Protein AF-A0AAD4Q9C4-F1 (afdb_monomer)

N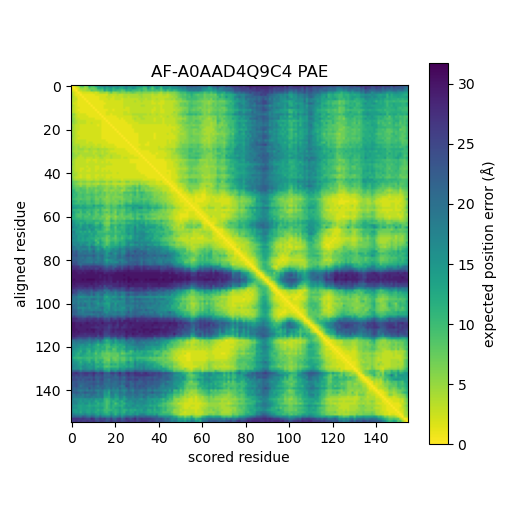earest PDB structures (foldseek):
  4yzm-assembly2_B  TM=3.618E-01  e=5.638E+00  Dictyostelium discoideum
  2nzt-assembly1_B  TM=2.580E-01  e=3.025E+00  Homo sapiens

Sequence (155 aa):
LPPTPKALHALVSKIPAKTLHAYVLAHLPTAPPGTLTALASFFATLRPPALLHCVRFHTDYKEVEIDDRSCRVPHDESSAEVEWVGYSGRNDS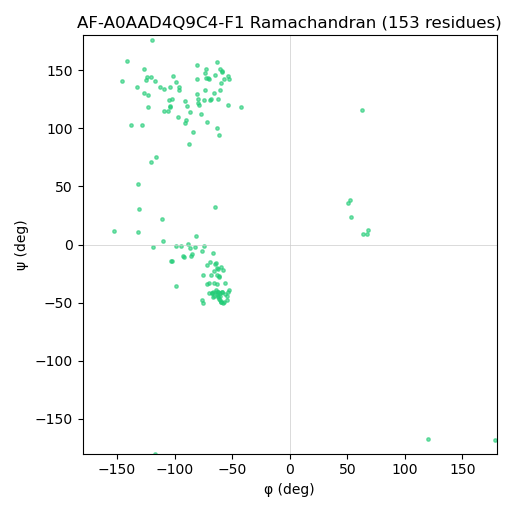EYESLYLCCGKTVDGEFYDTPLAGWCSEGMHTTDVKRACFRDDGTSDDDMLESCVELNCHVI

Radius of gyration: 25.0 Å; Cα contacts (8 Å, |Δi|>4): 189; chains: 1; bounding box: 53×32×79 Å

Mean predicted aligned error: 11.4 Å

Secondary structure (DSSP, 8-state):
-PPPHHHHHHHHTTS-HHHHHHHHHHHGGG--HHHHHHHHHHHTTPPPPPEEE-TTT--EEEGGG--TTSEEEPP-GGGEEEEE---SSSS---EEEEETTTTEEEEE-SSS---SS-SEEE---S-HHHH---TT--SS---PPPTTTTT----

Foldseek 3Di:
DPDDPVNVCVVVVVAPPVRVVVVCVVCQVPDDPVVVVVVCVVCVPDDPADWDAQQQQRDTDGPVPWDFFPDFAAFPPVQWDKAFPDPDPDPFGWIWIQGQQARDIFIDDPDDDDGPGGSDGGTGDPDLVVSQRGPPADPVRSVTDGCVNVVSPPD

Structure (mmCIF, N/CA/C/O backbone):
data_AF-A0AAD4Q9C4-F1
#
_entry.id   AF-A0AAD4Q9C4-F1
#
loop_
_atom_site.group_PDB
_atom_site.id
_atom_site.type_symbol
_atom_site.label_atom_id
_atom_site.label_alt_id
_atom_site.label_comp_id
_atom_site.label_asym_id
_atom_site.label_entity_id
_atom_site.label_seq_id
_atom_site.pdbx_PDB_ins_code
_atom_site.Cartn_x
_atom_site.Cartn_y
_atom_site.Cartn_z
_atom_site.occupancy
_atom_site.B_iso_or_equiv
_atom_site.auth_seq_id
_atom_site.auth_comp_id
_atom_site.auth_asym_id
_atom_site.auth_atom_id
_atom_site.pdbx_PDB_model_num
ATOM 1 N N . LEU A 1 1 ? -27.435 -10.226 27.265 1.00 58.16 1 LEU A N 1
ATOM 2 C CA . LEU A 1 1 ? -26.302 -11.182 27.219 1.00 58.16 1 LEU A CA 1
ATOM 3 C C . LEU A 1 1 ? -25.070 -10.426 26.745 1.00 58.16 1 LEU A C 1
ATOM 5 O O . LEU A 1 1 ? -25.231 -9.612 25.840 1.00 58.16 1 LEU A O 1
ATOM 9 N N . PRO A 1 2 ? -23.891 -10.634 27.352 1.00 75.94 2 PRO A N 1
ATOM 10 C CA . PRO A 1 2 ? -22.656 -10.048 26.841 1.00 75.94 2 PRO A CA 1
ATOM 11 C C . PRO A 1 2 ? -22.408 -10.519 25.396 1.00 75.94 2 PRO A C 1
ATOM 13 O O . PRO A 1 2 ? -22.822 -11.631 25.043 1.00 75.94 2 PRO A O 1
ATOM 16 N N . PRO A 1 3 ? -21.780 -9.693 24.543 1.00 83.12 3 PRO A N 1
ATOM 17 C CA . PRO A 1 3 ? -21.484 -10.081 23.170 1.00 83.12 3 PRO A CA 1
ATOM 18 C C . PRO A 1 3 ? -20.573 -11.314 23.157 1.00 83.12 3 PRO A C 1
ATOM 20 O O . PRO A 1 3 ? -19.578 -11.376 23.877 1.00 83.12 3 PRO A O 1
ATOM 23 N N . THR A 1 4 ? -20.918 -12.312 22.341 1.00 94.81 4 THR A N 1
ATOM 24 C CA . THR A 1 4 ? -20.070 -13.496 22.151 1.00 94.81 4 THR A CA 1
ATOM 25 C C . THR A 1 4 ? -18.937 -13.180 21.167 1.00 94.81 4 THR A C 1
ATOM 27 O O . THR A 1 4 ? -19.128 -12.342 20.279 1.00 94.81 4 THR A O 1
ATOM 30 N N . PRO A 1 5 ? -17.786 -13.880 21.231 1.00 94.56 5 PRO A N 1
ATOM 31 C CA . PRO A 1 5 ? -16.707 -13.706 20.252 1.00 94.56 5 PRO A CA 1
ATOM 32 C C . PRO A 1 5 ? -17.185 -13.851 18.800 1.00 94.56 5 PRO A C 1
ATOM 34 O O . PRO A 1 5 ? -16.810 -13.064 17.935 1.00 94.56 5 PRO A O 1
ATOM 37 N N . LYS A 1 6 ? -18.097 -14.801 18.543 1.00 95.62 6 LYS A N 1
ATOM 38 C CA . LYS A 1 6 ? -18.704 -15.024 17.222 1.00 95.62 6 LYS A CA 1
ATOM 39 C C . LYS A 1 6 ? -19.524 -13.823 16.744 1.00 95.62 6 LYS A C 1
ATOM 41 O O . LYS A 1 6 ? -19.437 -13.455 15.575 1.00 95.62 6 LYS A O 1
ATOM 46 N N . ALA A 1 7 ? -20.317 -13.221 17.630 1.00 95.00 7 ALA A N 1
ATOM 47 C CA . ALA A 1 7 ? -21.125 -12.053 17.291 1.00 95.00 7 ALA A CA 1
ATOM 48 C C . ALA A 1 7 ? -20.249 -10.825 17.003 1.00 95.00 7 ALA A C 1
ATOM 50 O O . ALA A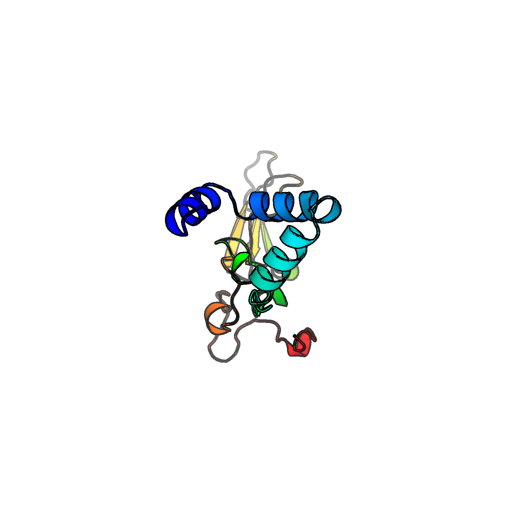 1 7 ? -20.499 -10.116 16.031 1.00 95.00 7 ALA A O 1
ATOM 51 N N . LEU A 1 8 ? -19.196 -10.611 17.801 1.00 92.75 8 LEU A N 1
ATOM 52 C CA . LEU A 1 8 ? -18.263 -9.503 17.599 1.00 92.75 8 LEU A CA 1
ATOM 53 C C . LEU A 1 8 ? -17.460 -9.663 16.300 1.00 92.75 8 LEU A C 1
ATOM 55 O O . LEU A 1 8 ? -17.387 -8.721 15.518 1.00 92.75 8 LEU A O 1
ATOM 59 N N . HIS A 1 9 ? -16.936 -10.861 16.022 1.00 94.88 9 HIS A N 1
ATOM 60 C CA . HIS A 1 9 ? -16.250 -11.152 14.761 1.00 94.88 9 HIS A CA 1
ATOM 61 C C . HIS A 1 9 ? -17.158 -10.877 13.554 1.00 94.88 9 HIS A C 1
ATOM 63 O O . HIS A 1 9 ? -16.776 -10.151 12.645 1.00 94.88 9 HIS A O 1
ATOM 69 N N . ALA A 1 10 ? -18.393 -11.394 13.562 1.00 96.12 10 ALA A N 1
ATOM 70 C CA . ALA A 1 10 ? -19.343 -11.191 12.467 1.00 96.12 10 ALA A CA 1
ATOM 71 C C . ALA A 1 10 ? -19.704 -9.714 12.226 1.00 96.12 10 ALA A C 1
ATOM 73 O O . ALA A 1 10 ? -20.064 -9.353 11.105 1.00 96.12 10 ALA A O 1
ATOM 74 N N . LEU A 1 11 ? -19.636 -8.872 13.260 1.00 94.88 11 LEU A N 1
ATOM 75 C CA . LEU A 1 11 ? -19.822 -7.429 13.133 1.00 94.88 11 LEU A CA 1
ATOM 76 C C . LEU A 1 11 ? -18.589 -6.770 12.503 1.00 94.88 11 LEU A C 1
ATOM 78 O O . LEU A 1 11 ? -18.727 -6.042 11.524 1.00 94.88 11 LEU A O 1
ATOM 82 N N . VAL A 1 12 ? -17.397 -7.057 13.033 1.00 95.50 12 VAL A N 1
ATOM 83 C CA . VAL A 1 12 ? -16.134 -6.452 12.580 1.00 95.50 12 VAL A CA 1
ATOM 84 C C . VAL A 1 12 ? -15.811 -6.837 11.135 1.00 95.50 12 VAL A C 1
ATOM 86 O O . VAL A 1 12 ? -15.443 -5.969 10.352 1.00 95.50 12 VAL A O 1
ATOM 89 N N . SER A 1 13 ? -16.026 -8.095 10.732 1.00 96.00 13 SER A N 1
ATOM 90 C CA . SER A 1 13 ? -15.733 -8.565 9.366 1.00 96.00 13 SER A CA 1
ATOM 91 C C . SER A 1 13 ? -16.568 -7.898 8.268 1.00 96.00 13 SER A C 1
ATOM 93 O O . SER A 1 13 ? -16.223 -8.008 7.097 1.00 96.00 13 SER A O 1
ATOM 95 N N . LYS A 1 14 ? -17.676 -7.228 8.610 1.00 96.75 14 LYS A N 1
ATOM 96 C CA . LYS A 1 14 ? -18.506 -6.489 7.642 1.00 96.75 14 LYS A CA 1
ATOM 97 C C . LYS A 1 14 ? -18.003 -5.069 7.383 1.00 96.75 14 LYS A C 1
ATOM 99 O O . LYS A 1 14 ? -18.548 -4.385 6.522 1.00 96.75 14 LYS A O 1
ATOM 104 N N . ILE A 1 15 ? -17.016 -4.608 8.148 1.00 96.44 15 ILE A N 1
ATOM 105 C CA . ILE A 1 15 ? -16.524 -3.234 8.109 1.00 96.44 15 ILE A CA 1
ATOM 106 C C . ILE A 1 15 ? -15.180 -3.229 7.370 1.00 96.44 15 ILE A C 1
ATOM 108 O O . ILE A 1 15 ? -14.265 -3.941 7.788 1.00 96.44 15 ILE A O 1
ATOM 112 N N . PRO A 1 16 ? -15.012 -2.426 6.304 1.00 95.50 16 PRO A N 1
ATOM 113 C CA . PRO A 1 16 ? -13.715 -2.276 5.652 1.00 95.50 16 PRO A CA 1
ATOM 114 C C . PRO A 1 16 ? -12.643 -1.795 6.637 1.00 95.50 16 PRO A C 1
ATOM 116 O O . PRO A 1 16 ? -12.909 -0.932 7.477 1.00 95.50 16 PRO A O 1
ATOM 119 N N . ALA A 1 17 ? -11.411 -2.295 6.507 1.00 91.06 17 ALA A N 1
ATOM 120 C CA . ALA A 1 17 ? -10.326 -2.004 7.450 1.00 91.06 17 ALA A CA 1
ATOM 121 C C . ALA A 1 17 ? -10.081 -0.493 7.637 1.00 91.06 17 ALA A C 1
ATOM 123 O O . ALA A 1 17 ? -9.990 -0.012 8.767 1.00 91.06 17 ALA A O 1
ATOM 124 N N . LYS A 1 18 ? -10.066 0.275 6.538 1.00 90.31 18 LYS A N 1
ATOM 125 C CA . LYS A 1 18 ? -9.897 1.738 6.565 1.00 90.31 18 LYS A CA 1
ATOM 126 C C . LYS A 1 18 ? -11.033 2.439 7.318 1.00 90.31 18 LYS A C 1
ATOM 128 O O . LYS A 1 18 ? -10.782 3.355 8.097 1.00 90.31 18 LYS A O 1
ATOM 133 N N . THR A 1 19 ? -12.270 1.978 7.127 1.00 96.56 19 THR A N 1
ATOM 134 C CA . THR A 1 19 ? -13.452 2.496 7.830 1.00 96.56 19 THR A CA 1
ATOM 135 C C . THR A 1 19 ? -13.377 2.199 9.323 1.00 96.56 19 THR A C 1
ATOM 137 O O . THR A 1 19 ? -13.622 3.092 10.130 1.00 96.56 19 THR A O 1
ATOM 140 N N . LEU A 1 20 ? -12.993 0.976 9.703 1.00 95.62 20 LEU A N 1
ATOM 141 C CA . LEU A 1 20 ? -12.834 0.593 11.105 1.00 95.62 20 LEU A CA 1
ATOM 142 C C . LEU A 1 20 ? -11.741 1.416 11.794 1.00 95.62 20 LEU A C 1
ATOM 144 O O . LEU A 1 20 ? -11.961 1.925 12.890 1.00 95.62 20 LEU A O 1
ATOM 148 N N . HIS A 1 21 ? -10.586 1.582 11.144 1.00 94.69 21 HIS A N 1
ATOM 149 C CA . HIS A 1 21 ? -9.476 2.366 11.680 1.00 94.69 21 HIS A CA 1
ATOM 150 C C . HIS A 1 21 ? -9.881 3.827 11.924 1.00 94.69 21 HIS A C 1
ATOM 152 O O . HIS A 1 21 ? -9.715 4.337 13.032 1.00 94.69 21 HIS A O 1
ATOM 158 N N . ALA A 1 22 ? -10.498 4.472 10.928 1.00 97.06 22 ALA A N 1
ATOM 159 C CA . ALA A 1 22 ? -10.995 5.841 11.053 1.00 97.06 22 ALA A CA 1
ATOM 160 C C . ALA A 1 22 ? -12.061 5.976 12.154 1.00 97.06 22 ALA A C 1
ATOM 162 O O . ALA A 1 22 ? -12.021 6.921 12.940 1.00 97.06 22 ALA A O 1
ATOM 163 N N . TYR A 1 23 ? -12.982 5.010 12.249 1.00 97.19 23 TYR A N 1
ATOM 164 C CA . TYR A 1 23 ? -13.999 4.983 13.296 1.00 97.19 23 TYR A CA 1
ATOM 165 C C . TYR A 1 23 ? -13.368 4.920 14.690 1.00 97.19 23 TYR A C 1
ATOM 167 O O . TYR A 1 23 ? -13.717 5.728 15.546 1.00 97.19 23 TYR A O 1
ATOM 175 N N . VAL A 1 24 ? -12.424 4.002 14.921 1.00 96.25 24 VAL A N 1
ATOM 176 C CA . VAL A 1 24 ? -11.749 3.869 16.221 1.00 96.25 24 VAL A CA 1
ATOM 177 C C . VAL A 1 24 ? -11.062 5.181 16.599 1.00 96.25 24 VAL A C 1
ATOM 179 O O . VAL A 1 24 ? -11.329 5.704 17.678 1.00 96.25 24 VAL A O 1
ATOM 182 N N . LEU A 1 25 ? -10.258 5.761 15.701 1.00 97.25 25 LEU A N 1
ATOM 183 C CA . LEU A 1 25 ? -9.551 7.020 15.962 1.00 97.25 25 LEU A CA 1
ATOM 184 C C . LEU A 1 25 ? -10.500 8.177 16.304 1.00 97.25 25 LEU A C 1
ATOM 186 O O . LEU A 1 25 ? -10.219 8.940 17.225 1.00 97.25 25 LEU A O 1
ATOM 190 N N . ALA A 1 26 ? -11.638 8.281 15.614 1.00 97.88 26 ALA A N 1
ATOM 191 C CA . ALA A 1 26 ? -12.623 9.332 15.860 1.00 97.88 26 ALA A CA 1
ATOM 192 C C . ALA A 1 26 ? -13.338 9.203 17.220 1.00 97.88 26 ALA A C 1
ATOM 194 O O . ALA A 1 26 ? -13.795 10.207 17.763 1.00 97.88 26 ALA A O 1
ATOM 195 N N . HIS A 1 27 ? -13.437 7.991 17.777 1.00 96.88 27 HIS A N 1
ATOM 196 C CA . HIS A 1 27 ? -14.194 7.725 19.007 1.00 96.88 27 HIS A CA 1
ATOM 197 C C . HIS A 1 27 ? -13.315 7.565 20.256 1.00 96.88 27 HIS A C 1
ATOM 199 O O . HIS A 1 27 ? -13.835 7.636 21.368 1.00 96.88 27 HIS A O 1
ATOM 205 N N . LEU A 1 28 ? -11.995 7.387 20.114 1.00 96.75 28 LEU A N 1
ATOM 206 C CA . LEU A 1 28 ? -11.070 7.337 21.255 1.00 96.75 28 LEU A CA 1
ATOM 207 C C . LEU A 1 28 ? -11.138 8.583 22.164 1.00 96.75 28 LEU A C 1
ATOM 209 O O . LEU A 1 28 ? -11.170 8.395 23.379 1.00 96.75 28 LEU A O 1
ATOM 213 N N . PRO A 1 29 ? -11.212 9.833 21.654 1.00 97.56 29 PRO A N 1
ATOM 214 C CA . PRO A 1 29 ? -11.191 11.021 22.514 1.00 97.56 29 PRO A CA 1
ATOM 215 C C . PRO A 1 29 ? -12.380 11.136 23.478 1.00 97.56 29 PRO A C 1
ATOM 217 O O . PRO A 1 29 ? -12.267 11.782 24.516 1.00 97.56 29 PRO A O 1
ATOM 220 N N . THR A 1 30 ? -13.522 10.535 23.136 1.00 97.38 30 THR A N 1
ATOM 221 C CA . THR A 1 30 ? -14.772 10.615 23.911 1.00 97.38 30 THR A CA 1
ATOM 222 C C . THR A 1 30 ? -15.147 9.292 24.580 1.00 97.38 30 THR A C 1
ATOM 224 O O . THR A 1 30 ? -16.196 9.196 25.222 1.00 97.38 30 THR A O 1
ATOM 227 N N . ALA A 1 31 ? -14.306 8.262 24.453 1.00 96.75 31 ALA A N 1
ATOM 228 C CA . ALA A 1 31 ? -14.573 6.947 25.012 1.00 96.75 31 ALA A CA 1
ATOM 229 C C . ALA A 1 31 ? -14.486 6.948 26.555 1.00 96.75 31 ALA A C 1
ATOM 231 O O . ALA A 1 31 ? -13.594 7.575 27.131 1.00 96.75 31 ALA A O 1
ATOM 232 N N . PRO A 1 32 ? -15.359 6.198 27.255 1.00 97.50 32 PRO A N 1
ATOM 233 C CA . PRO A 1 32 ? -15.260 6.033 28.702 1.00 97.50 32 PRO A CA 1
ATOM 234 C C . PRO A 1 32 ? -13.925 5.388 29.127 1.00 97.50 32 PRO A C 1
ATOM 236 O O . PRO A 1 32 ? -13.415 4.525 28.405 1.00 97.50 32 PRO A O 1
ATOM 239 N N . PRO A 1 33 ? -13.398 5.682 30.334 1.00 96.50 33 PRO A N 1
ATOM 240 C CA . PRO A 1 33 ? -12.120 5.133 30.801 1.00 96.50 33 PRO A CA 1
ATOM 241 C C . PRO A 1 33 ? -12.031 3.602 30.745 1.00 96.50 33 PRO A C 1
ATOM 243 O O . PRO A 1 33 ? -11.026 3.058 30.299 1.00 96.50 33 PRO A O 1
ATOM 246 N N . GLY A 1 34 ? -13.103 2.893 31.120 1.00 96.81 34 GLY A N 1
ATOM 247 C CA . GLY A 1 34 ? -13.137 1.426 31.050 1.00 96.81 34 GLY A CA 1
ATOM 248 C C . GLY A 1 34 ? -13.013 0.882 29.621 1.00 96.81 34 GLY A C 1
ATOM 249 O O . GLY A 1 34 ? -12.373 -0.145 29.401 1.00 96.81 34 GLY A O 1
ATOM 250 N N . THR A 1 35 ? -13.567 1.594 28.636 1.00 95.56 35 THR A N 1
ATOM 251 C CA . THR A 1 35 ? -13.426 1.257 27.214 1.00 95.56 35 THR A CA 1
ATOM 252 C C . THR A 1 35 ? -12.001 1.507 26.733 1.00 95.56 35 THR A C 1
ATOM 254 O O . THR A 1 35 ? -11.451 0.662 26.032 1.00 95.56 35 THR A O 1
ATOM 257 N N . LEU A 1 36 ? -11.378 2.614 27.148 1.00 96.19 36 LEU A N 1
ATOM 258 C CA . LEU A 1 36 ? -9.983 2.917 26.818 1.00 96.19 36 LEU A CA 1
ATOM 259 C C . LEU A 1 36 ? -9.028 1.849 27.356 1.00 96.19 36 LEU A C 1
ATOM 261 O O . LEU A 1 36 ? -8.173 1.381 26.612 1.00 96.19 36 LEU A O 1
ATOM 265 N N . THR A 1 37 ? -9.203 1.407 28.606 1.00 97.19 37 THR A N 1
ATOM 266 C CA . THR A 1 37 ? -8.394 0.320 29.179 1.00 97.19 37 THR A CA 1
ATOM 267 C C . THR A 1 37 ? -8.554 -0.975 28.385 1.00 97.19 37 THR A C 1
ATOM 269 O O . THR A 1 37 ? -7.556 -1.588 28.014 1.00 97.19 37 THR A O 1
ATOM 272 N N . ALA A 1 38 ? -9.791 -1.371 28.071 1.00 94.81 38 ALA A N 1
ATOM 273 C CA . ALA A 1 38 ? -10.046 -2.588 27.305 1.00 94.81 38 ALA A CA 1
ATOM 274 C C . ALA A 1 38 ? -9.441 -2.524 25.892 1.00 94.81 38 ALA A C 1
ATOM 276 O O . ALA A 1 38 ? -8.801 -3.482 25.464 1.00 94.81 38 ALA A O 1
ATOM 277 N N . LEU A 1 39 ? -9.598 -1.398 25.186 1.00 95.06 39 LEU A N 1
ATOM 278 C CA . LEU A 1 39 ? -9.029 -1.202 23.849 1.00 95.06 39 LEU A CA 1
ATOM 279 C C . LEU A 1 39 ? -7.500 -1.145 23.877 1.00 95.06 39 LEU A C 1
ATOM 281 O O . LEU A 1 39 ? -6.866 -1.754 23.022 1.00 95.06 39 LEU A O 1
ATOM 285 N N . ALA A 1 40 ? -6.901 -0.476 24.866 1.00 95.12 40 ALA A N 1
ATOM 286 C CA . ALA A 1 40 ? -5.451 -0.430 25.026 1.00 95.12 40 ALA A CA 1
ATOM 287 C C . ALA A 1 40 ? -4.875 -1.835 25.247 1.00 95.12 40 ALA A C 1
ATOM 289 O O . ALA A 1 40 ? -3.935 -2.223 24.560 1.00 95.12 40 ALA A O 1
ATOM 290 N N . SER A 1 41 ? -5.472 -2.632 26.139 1.00 96.06 41 SER A N 1
ATOM 291 C CA . SER A 1 41 ? -5.061 -4.026 26.345 1.00 96.06 41 SER A CA 1
ATOM 292 C C . SER A 1 41 ? -5.296 -4.896 25.110 1.00 96.06 41 SER A C 1
ATOM 294 O O . SER A 1 41 ? -4.460 -5.738 24.796 1.00 96.06 41 SER A O 1
ATOM 296 N N . PHE A 1 42 ? -6.407 -4.694 24.397 1.00 94.19 42 PHE A N 1
ATOM 297 C CA . PHE A 1 42 ? -6.735 -5.457 23.192 1.00 94.19 42 PHE A CA 1
ATOM 298 C C . PHE A 1 42 ? -5.772 -5.161 22.034 1.00 94.19 42 PHE A C 1
ATOM 300 O O . PHE A 1 42 ? -5.331 -6.084 21.355 1.00 94.19 42 PHE A O 1
ATOM 307 N N . PHE A 1 43 ? -5.408 -3.894 21.826 1.00 94.62 43 PHE A N 1
ATOM 308 C CA . PHE A 1 43 ? -4.504 -3.478 20.753 1.00 94.62 43 PHE A CA 1
ATOM 309 C C . PHE A 1 43 ? -3.017 -3.565 21.117 1.00 94.62 43 PHE A C 1
ATOM 311 O O . PHE A 1 43 ? -2.186 -3.476 20.221 1.00 94.62 43 PHE A O 1
ATOM 318 N N . ALA A 1 44 ? -2.653 -3.794 22.383 1.00 94.12 44 ALA A N 1
ATOM 319 C CA . ALA A 1 44 ? -1.253 -3.884 22.818 1.00 94.12 44 ALA A CA 1
ATOM 320 C C . ALA A 1 44 ? -0.440 -4.981 22.102 1.00 94.12 44 ALA A C 1
ATOM 322 O O . ALA A 1 44 ? 0.787 -4.923 22.077 1.00 94.12 44 ALA A O 1
ATOM 323 N N . THR A 1 45 ? -1.107 -5.990 21.537 1.00 90.75 45 THR A N 1
ATOM 324 C CA . THR A 1 45 ? -0.461 -7.086 20.803 1.00 90.75 45 THR A CA 1
ATOM 325 C C . THR A 1 45 ? -0.356 -6.833 19.297 1.00 90.75 45 THR A C 1
ATOM 327 O O . THR A 1 45 ? 0.353 -7.579 18.618 1.00 90.75 45 THR A O 1
ATOM 330 N N . LEU A 1 46 ? -1.012 -5.792 18.762 1.00 91.00 46 LEU A N 1
ATOM 331 C CA . LEU A 1 46 ? -0.858 -5.390 17.364 1.00 91.00 46 LEU A CA 1
ATOM 332 C C . LEU A 1 46 ? 0.543 -4.822 17.152 1.00 91.00 46 LEU A C 1
ATOM 334 O O . LEU A 1 46 ? 0.948 -3.859 17.801 1.00 91.00 46 LEU A O 1
ATOM 338 N N . ARG A 1 47 ? 1.268 -5.400 16.198 1.00 87.19 47 ARG A N 1
ATOM 339 C CA . ARG A 1 47 ? 2.533 -4.856 15.711 1.00 87.19 47 ARG A CA 1
ATOM 340 C C . ARG A 1 47 ? 2.290 -4.198 14.355 1.00 87.19 47 ARG A C 1
ATOM 342 O O . ARG A 1 47 ? 1.581 -4.795 13.541 1.00 87.19 47 ARG A O 1
ATOM 349 N N . PRO A 1 48 ? 2.839 -2.997 14.097 1.00 85.62 48 PRO A N 1
ATOM 350 C CA . PRO A 1 48 ? 2.863 -2.450 12.748 1.00 85.62 48 PRO A CA 1
ATOM 351 C C . PRO A 1 48 ? 3.472 -3.478 11.783 1.00 85.62 48 PRO A C 1
ATOM 353 O O . PRO A 1 48 ? 4.411 -4.177 12.180 1.00 85.62 48 PRO A O 1
ATOM 356 N N . PRO A 1 49 ? 2.962 -3.591 10.544 1.00 86.62 49 PRO A N 1
ATOM 357 C CA . PRO A 1 49 ? 3.631 -4.375 9.515 1.00 86.62 49 PRO A CA 1
ATOM 358 C C . PRO A 1 49 ? 5.085 -3.923 9.372 1.00 86.62 49 PRO A C 1
ATOM 360 O O . PRO A 1 49 ? 5.373 -2.731 9.514 1.00 86.62 49 PRO A O 1
ATOM 363 N N . ALA A 1 50 ? 5.984 -4.867 9.095 1.00 87.56 50 ALA A N 1
ATOM 364 C CA . ALA A 1 50 ? 7.364 -4.529 8.778 1.00 87.56 50 ALA A CA 1
ATOM 365 C C . ALA A 1 50 ? 7.400 -3.635 7.530 1.00 87.56 50 ALA A C 1
ATOM 367 O O . ALA A 1 50 ? 6.643 -3.861 6.581 1.00 87.56 50 ALA A O 1
ATOM 368 N N . LEU A 1 51 ? 8.265 -2.623 7.559 1.00 89.50 51 LEU A N 1
ATOM 369 C CA . LEU A 1 51 ? 8.660 -1.918 6.349 1.00 89.50 51 LEU A CA 1
ATOM 370 C C . LEU A 1 51 ? 9.602 -2.834 5.570 1.00 89.50 51 LEU A C 1
ATOM 372 O O . LEU A 1 51 ? 10.489 -3.457 6.152 1.00 89.50 51 LEU A O 1
ATOM 376 N N . LEU A 1 52 ? 9.347 -2.959 4.276 1.00 91.19 52 LEU A N 1
ATOM 377 C CA . LEU A 1 52 ? 10.140 -3.734 3.338 1.00 91.19 52 LEU A CA 1
ATOM 378 C C . LEU A 1 52 ? 10.719 -2.780 2.298 1.00 91.19 52 LEU A C 1
ATOM 380 O O . LEU A 1 52 ? 10.013 -1.893 1.828 1.00 91.19 52 LEU A O 1
ATOM 384 N N . HIS A 1 53 ? 11.970 -3.000 1.904 1.00 90.94 53 HIS A N 1
ATOM 385 C CA . HIS A 1 53 ? 12.637 -2.208 0.873 1.00 90.94 53 HIS A CA 1
ATOM 386 C C . HIS A 1 53 ? 12.435 -2.831 -0.510 1.00 90.94 53 HIS A C 1
ATOM 388 O O . HIS A 1 53 ? 12.783 -3.994 -0.731 1.00 90.94 53 HIS A O 1
ATOM 394 N N . CYS A 1 54 ? 11.882 -2.081 -1.465 1.00 89.88 54 CYS A N 1
ATOM 395 C CA . CYS A 1 54 ? 11.751 -2.566 -2.837 1.00 89.88 54 CYS A CA 1
ATOM 396 C C . CYS A 1 54 ? 13.102 -2.479 -3.555 1.00 89.88 54 CYS A C 1
ATOM 398 O O . CYS A 1 54 ? 13.539 -1.385 -3.890 1.00 89.88 54 CYS A O 1
ATOM 400 N N . VAL A 1 55 ? 13.721 -3.610 -3.896 1.00 89.06 55 VAL A N 1
ATOM 401 C CA . VAL A 1 55 ? 15.025 -3.629 -4.596 1.00 89.06 55 VAL A CA 1
ATOM 402 C C . VAL A 1 55 ? 14.935 -3.254 -6.082 1.00 89.06 55 VAL A C 1
ATOM 404 O O . VAL A 1 55 ? 15.947 -3.229 -6.762 1.00 89.06 55 VAL A O 1
ATOM 407 N N . ARG A 1 56 ? 13.727 -2.981 -6.598 1.00 85.75 56 ARG A N 1
ATOM 408 C CA . ARG A 1 56 ? 13.517 -2.476 -7.967 1.00 85.75 56 ARG A CA 1
ATOM 409 C C . ARG A 1 56 ? 13.314 -0.958 -8.027 1.00 85.75 56 ARG A C 1
ATOM 411 O O . ARG A 1 56 ? 13.689 -0.326 -9.000 1.00 85.75 56 ARG A O 1
ATOM 418 N N . PHE A 1 57 ? 12.639 -0.390 -7.027 1.00 85.12 57 PHE A N 1
ATOM 419 C CA . PHE A 1 57 ? 12.216 1.022 -7.018 1.00 85.12 57 PHE A CA 1
ATOM 420 C C . PHE A 1 57 ? 12.830 1.821 -5.859 1.00 85.12 57 PHE A C 1
ATOM 422 O O . PHE A 1 57 ? 12.568 3.007 -5.701 1.00 85.12 57 PHE A O 1
ATOM 429 N N . HIS A 1 58 ? 13.607 1.151 -5.009 1.00 87.94 58 HIS A N 1
ATOM 430 C CA . HIS A 1 58 ? 14.310 1.714 -3.860 1.00 87.94 58 HIS A CA 1
ATOM 431 C C . HIS A 1 58 ? 13.431 2.552 -2.926 1.00 87.94 58 HIS A C 1
ATOM 433 O O . HIS A 1 58 ? 13.866 3.548 -2.358 1.00 87.94 58 HIS A O 1
ATOM 439 N N . THR A 1 59 ? 12.179 2.124 -2.771 1.00 87.56 59 THR A N 1
ATOM 440 C CA . THR A 1 59 ? 11.181 2.753 -1.904 1.00 87.56 59 THR A CA 1
ATOM 441 C C . THR A 1 59 ? 10.653 1.727 -0.914 1.00 87.56 59 THR A C 1
ATOM 443 O O . THR A 1 59 ? 10.465 0.555 -1.270 1.00 87.56 59 THR A O 1
ATOM 446 N N . ASP A 1 60 ? 10.374 2.176 0.306 1.00 89.88 60 ASP A N 1
ATOM 447 C CA . ASP A 1 60 ? 9.742 1.340 1.316 1.00 89.88 60 ASP A CA 1
ATOM 448 C C . ASP A 1 60 ? 8.278 1.095 1.027 1.00 89.88 60 ASP A C 1
ATOM 450 O O . ASP A 1 60 ? 7.529 1.986 0.624 1.00 89.88 60 ASP A O 1
ATOM 454 N N . TYR A 1 61 ? 7.845 -0.112 1.346 1.00 88.69 61 TYR A N 1
ATOM 455 C CA . TYR A 1 61 ? 6.455 -0.499 1.273 1.00 88.69 61 TYR A CA 1
ATOM 456 C C . TYR A 1 61 ? 6.095 -1.399 2.448 1.00 88.69 61 TYR A C 1
ATOM 458 O O . TYR A 1 61 ? 6.940 -2.051 3.065 1.00 88.69 61 TYR A O 1
ATOM 466 N N . LYS A 1 62 ? 4.803 -1.460 2.762 1.00 89.19 62 LYS A N 1
ATOM 467 C CA . LYS A 1 62 ? 4.260 -2.501 3.636 1.00 89.19 62 LYS A CA 1
ATOM 468 C C . LYS A 1 62 ? 3.592 -3.552 2.778 1.00 89.19 62 LYS A C 1
ATOM 470 O O . LYS A 1 62 ? 2.926 -3.229 1.803 1.00 89.19 62 LYS A O 1
ATOM 475 N N . GLU 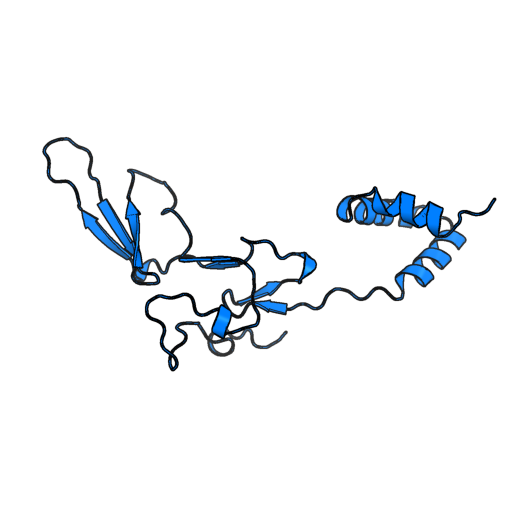A 1 63 ? 3.676 -4.809 3.193 1.00 84.06 63 GLU A N 1
ATOM 476 C CA . GLU A 1 63 ? 3.054 -5.914 2.453 1.00 84.06 63 GLU A CA 1
ATOM 477 C C . GLU A 1 63 ? 1.541 -5.722 2.238 1.00 84.06 63 GLU A C 1
ATOM 479 O O . GLU A 1 63 ? 1.001 -6.064 1.192 1.00 84.06 63 GLU A O 1
ATOM 484 N N . VAL A 1 64 ? 0.865 -5.087 3.200 1.00 81.25 64 VAL A N 1
ATOM 485 C CA . VAL A 1 64 ? -0.574 -4.778 3.135 1.00 81.25 64 VAL A CA 1
ATOM 486 C C . VAL A 1 64 ? -0.937 -3.714 2.088 1.00 81.25 64 VAL A C 1
ATOM 488 O O . VAL A 1 64 ? -2.110 -3.553 1.766 1.00 81.25 64 VAL A O 1
ATOM 491 N N . GLU A 1 65 ? 0.047 -2.972 1.582 1.00 77.31 65 GLU A N 1
ATOM 492 C CA . GLU A 1 65 ? -0.129 -1.893 0.606 1.00 77.31 65 GLU A CA 1
ATOM 493 C C . GLU A 1 65 ? 0.177 -2.362 -0.831 1.00 77.31 65 GLU A C 1
ATOM 495 O O . GLU A 1 65 ? 0.019 -1.572 -1.754 1.00 77.31 65 GLU A O 1
ATOM 500 N N . ILE A 1 66 ? 0.579 -3.628 -1.040 1.00 83.25 66 ILE A N 1
ATOM 501 C CA . ILE A 1 66 ? 0.935 -4.144 -2.369 1.00 83.25 66 ILE A CA 1
ATOM 502 C C . ILE A 1 66 ? -0.313 -4.505 -3.184 1.00 83.25 66 ILE A C 1
ATOM 504 O O . ILE A 1 66 ? -1.107 -5.365 -2.799 1.00 83.25 66 ILE A O 1
ATOM 508 N N . ASP A 1 67 ? -0.400 -3.931 -4.375 1.00 84.12 67 ASP A N 1
ATOM 509 C CA . ASP A 1 67 ? -1.221 -4.384 -5.494 1.00 84.12 67 ASP A CA 1
ATOM 510 C C . ASP A 1 67 ? -0.349 -4.775 -6.707 1.00 84.12 67 ASP A C 1
ATOM 512 O O . ASP A 1 67 ? 0.885 -4.725 -6.670 1.00 84.12 67 ASP A O 1
ATOM 516 N N . ASP A 1 68 ? -0.992 -5.205 -7.794 1.00 83.38 68 ASP A N 1
ATOM 517 C CA . ASP A 1 68 ? -0.342 -5.632 -9.036 1.00 83.38 68 ASP A CA 1
ATOM 518 C C . ASP A 1 68 ? 0.382 -4.498 -9.783 1.00 83.38 68 ASP A C 1
ATOM 520 O O . ASP A 1 68 ? 1.089 -4.775 -10.748 1.00 83.38 68 ASP A O 1
ATOM 524 N N . ARG A 1 69 ? 0.246 -3.240 -9.342 1.00 81.81 69 ARG A N 1
ATOM 525 C CA . ARG A 1 69 ? 0.747 -2.037 -10.027 1.00 81.81 69 ARG A CA 1
ATOM 526 C C . ARG A 1 69 ? 1.515 -1.076 -9.118 1.00 81.81 69 ARG A C 1
ATOM 528 O O . ARG A 1 69 ? 1.807 0.046 -9.535 1.00 81.81 69 ARG A O 1
ATOM 535 N N . SER A 1 70 ? 1.847 -1.494 -7.900 1.00 87.06 70 SER A N 1
ATOM 536 C CA . SER A 1 70 ? 2.440 -0.625 -6.876 1.00 87.06 70 SER A CA 1
ATOM 537 C C . SER A 1 70 ? 3.878 -0.221 -7.202 1.00 87.06 70 SER A C 1
ATOM 539 O O . SER A 1 70 ? 4.306 0.889 -6.903 1.00 87.06 70 SER A O 1
ATOM 541 N N . CYS A 1 71 ? 4.631 -1.105 -7.857 1.00 86.75 71 CYS A N 1
ATOM 542 C CA . CYS A 1 71 ? 5.998 -0.860 -8.290 1.00 86.75 71 CYS A CA 1
ATOM 543 C C . CYS A 1 71 ? 6.008 -0.434 -9.759 1.00 86.75 71 CYS A C 1
ATOM 545 O O . CYS A 1 71 ? 5.779 -1.257 -10.648 1.00 86.75 71 CYS A O 1
ATOM 547 N N . ARG A 1 72 ? 6.323 0.839 -10.009 1.00 84.94 72 ARG A N 1
ATOM 548 C CA . ARG A 1 72 ? 6.389 1.435 -11.347 1.00 84.94 72 ARG A CA 1
ATOM 549 C C . ARG A 1 72 ? 7.763 2.030 -11.584 1.00 84.94 72 ARG A C 1
ATOM 551 O O . ARG A 1 72 ? 8.164 2.938 -10.866 1.00 84.94 72 ARG A O 1
ATOM 558 N N . VAL A 1 73 ? 8.472 1.510 -12.577 1.00 79.81 73 VAL A N 1
ATOM 559 C CA . VAL A 1 73 ? 9.788 2.018 -12.976 1.00 79.81 73 VAL A CA 1
ATOM 560 C C . VAL A 1 73 ? 9.604 2.830 -14.255 1.00 79.81 73 VAL A C 1
ATOM 562 O O . VAL A 1 73 ? 9.122 2.262 -15.244 1.00 79.81 73 VAL A O 1
ATOM 565 N N . PRO A 1 74 ? 9.916 4.139 -14.253 1.00 79.19 74 PRO A N 1
ATOM 566 C CA . PRO A 1 74 ? 9.869 4.935 -15.472 1.00 79.19 74 PRO A CA 1
ATOM 567 C C . PRO A 1 74 ? 10.889 4.413 -16.484 1.00 79.19 74 PRO A C 1
ATOM 569 O O . PRO A 1 74 ? 11.859 3.742 -16.130 1.00 79.19 74 PRO A O 1
ATOM 572 N N . HIS A 1 75 ? 10.652 4.697 -17.759 1.00 77.38 75 HIS A N 1
ATOM 573 C CA . HIS A 1 75 ? 11.678 4.475 -18.765 1.00 77.38 75 HIS A CA 1
ATOM 574 C C . HIS A 1 75 ? 12.874 5.395 -18.518 1.00 77.38 75 HIS A C 1
ATOM 576 O O . HIS A 1 75 ? 12.708 6.534 -18.083 1.00 77.38 75 HIS A O 1
ATOM 582 N N . ASP A 1 76 ? 14.070 4.904 -18.828 1.00 74.31 76 ASP A N 1
ATOM 583 C CA . ASP A 1 76 ? 15.237 5.766 -18.964 1.00 74.31 76 ASP A CA 1
ATOM 584 C C . ASP A 1 76 ? 15.087 6.571 -20.259 1.00 74.31 76 ASP A C 1
ATOM 586 O O . ASP A 1 76 ? 15.237 6.037 -21.359 1.00 74.31 76 ASP A O 1
ATOM 590 N N . GLU A 1 77 ? 14.755 7.853 -20.131 1.00 69.38 77 GLU A N 1
ATOM 591 C CA . GLU A 1 77 ? 14.561 8.759 -21.267 1.00 69.38 77 GLU A CA 1
ATOM 592 C C . GLU A 1 77 ? 15.833 8.915 -22.109 1.00 69.38 77 GLU A C 1
ATOM 594 O O . GLU A 1 77 ? 15.742 9.139 -23.314 1.00 69.38 77 GLU A O 1
ATOM 599 N N . SER A 1 78 ? 17.019 8.741 -21.513 1.00 71.38 78 SER A N 1
ATOM 600 C CA . SER A 1 78 ? 18.286 8.808 -22.249 1.00 71.38 78 SER A CA 1
ATOM 601 C C . SER A 1 78 ? 18.520 7.595 -23.156 1.00 71.38 78 SER A C 1
ATOM 603 O O . SER A 1 78 ? 19.317 7.669 -24.089 1.00 71.38 78 SER A O 1
ATOM 605 N N . SER A 1 79 ? 17.784 6.506 -22.915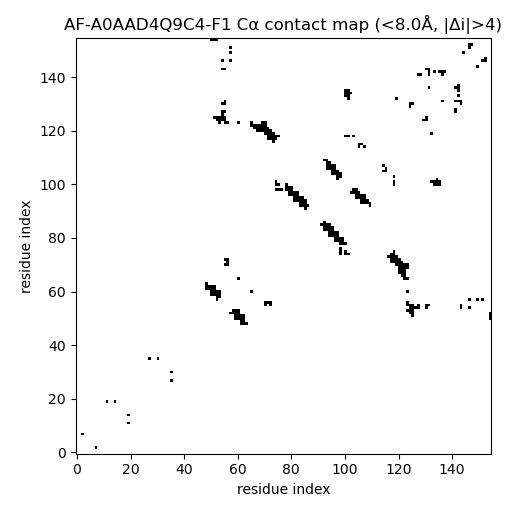 1.00 69.94 79 SER A N 1
ATOM 606 C CA . SER A 1 79 ? 17.800 5.278 -23.715 1.00 69.94 79 SER A CA 1
ATOM 607 C C . SER A 1 79 ? 16.812 5.299 -24.889 1.00 69.94 79 SER A C 1
ATOM 609 O O . SER A 1 79 ? 16.685 4.295 -25.589 1.00 69.94 79 SER A O 1
ATOM 611 N N . ALA A 1 80 ? 16.065 6.392 -25.074 1.00 77.25 80 ALA A N 1
ATOM 612 C CA . ALA A 1 80 ? 15.052 6.490 -26.115 1.00 77.25 80 ALA A CA 1
ATOM 613 C C . ALA A 1 80 ? 15.681 6.799 -27.482 1.00 77.25 80 ALA A C 1
ATOM 615 O O . ALA A 1 80 ? 16.314 7.839 -27.673 1.00 77.25 80 ALA A O 1
ATOM 616 N N . GLU A 1 81 ? 15.445 5.923 -28.453 1.00 79.44 81 GLU A N 1
ATOM 617 C CA . GLU A 1 81 ? 15.730 6.169 -29.864 1.00 79.44 81 GLU A CA 1
ATOM 618 C C . GLU A 1 81 ? 14.426 6.510 -30.586 1.00 79.44 81 GLU A C 1
ATOM 620 O O . GLU A 1 81 ? 13.452 5.766 -30.505 1.00 79.44 81 GLU A O 1
ATOM 625 N N . VAL A 1 82 ? 14.390 7.653 -31.275 1.00 79.25 82 VAL A N 1
ATOM 626 C CA . VAL A 1 82 ? 13.196 8.126 -31.990 1.00 79.25 82 VAL A CA 1
ATOM 627 C C . VAL A 1 82 ? 13.368 7.902 -33.488 1.00 79.25 82 VAL A C 1
ATOM 629 O O . VAL A 1 82 ? 14.261 8.488 -34.106 1.00 79.25 82 VAL A O 1
ATOM 632 N N . GLU A 1 83 ? 12.483 7.105 -34.080 1.00 75.88 83 GLU A N 1
ATOM 633 C CA . GLU A 1 83 ? 12.401 6.877 -35.521 1.00 75.88 83 GLU A CA 1
ATOM 634 C C . GLU A 1 83 ? 11.147 7.546 -36.102 1.00 75.88 83 GLU A C 1
ATOM 636 O O . GLU A 1 83 ? 10.051 7.430 -35.567 1.00 75.88 83 GLU A O 1
ATOM 641 N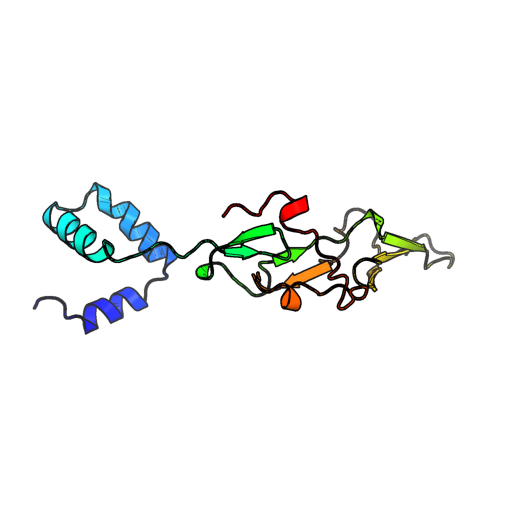 N . TRP A 1 84 ? 11.291 8.266 -37.215 1.00 71.06 84 TRP A N 1
ATOM 642 C CA . TRP A 1 84 ? 10.163 8.900 -37.904 1.00 71.06 84 TRP A CA 1
ATOM 643 C C . TRP A 1 84 ? 9.587 7.937 -38.944 1.00 71.06 84 TRP A C 1
ATOM 645 O O . TRP A 1 84 ? 10.192 7.733 -39.998 1.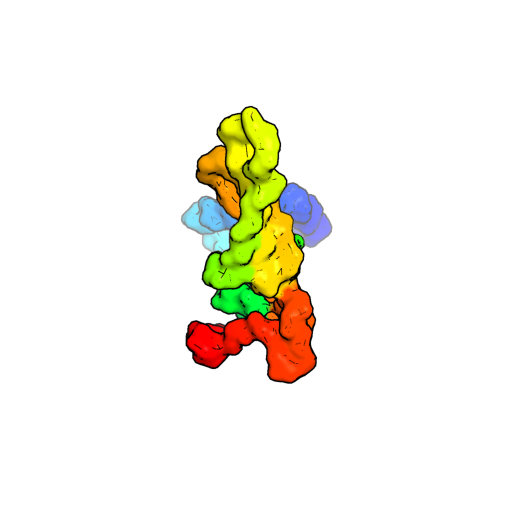00 71.06 84 TRP A O 1
ATOM 655 N N . VAL A 1 85 ? 8.409 7.374 -38.670 1.00 68.12 85 VAL A N 1
ATOM 656 C CA . VAL A 1 85 ? 7.788 6.310 -39.482 1.00 68.12 85 VAL A CA 1
ATOM 657 C C . VAL A 1 85 ? 6.935 6.824 -40.654 1.00 68.12 85 VAL A C 1
ATOM 659 O O . VAL A 1 85 ? 6.497 6.036 -41.493 1.00 68.12 85 VAL A O 1
ATOM 662 N N . GLY A 1 86 ? 6.767 8.144 -40.816 1.00 57.38 86 GLY A N 1
ATOM 663 C CA . GLY A 1 86 ? 5.927 8.725 -41.873 1.00 57.38 86 GLY A CA 1
ATOM 664 C C . GLY A 1 86 ? 6.587 9.801 -42.745 1.00 57.38 86 GLY A C 1
ATOM 665 O O . GLY A 1 86 ? 6.604 10.974 -42.387 1.00 57.38 86 GLY A O 1
ATOM 666 N N . TYR A 1 87 ? 7.000 9.449 -43.971 1.00 53.09 87 TYR A N 1
ATOM 667 C CA . TYR A 1 87 ? 7.086 10.397 -45.100 1.00 53.09 87 TYR A CA 1
ATOM 668 C C . TYR A 1 87 ? 6.098 9.965 -46.191 1.00 53.09 87 TYR A C 1
ATOM 670 O O . TYR A 1 87 ? 6.473 9.391 -47.212 1.00 53.09 87 TYR A O 1
ATOM 678 N N . SER A 1 88 ? 4.802 10.206 -45.971 1.00 52.69 88 SER A N 1
ATOM 679 C CA . SER A 1 88 ? 3.761 9.953 -46.979 1.00 52.69 88 SER A CA 1
ATOM 680 C C . SER A 1 88 ? 2.805 11.140 -47.164 1.00 52.69 88 SER A C 1
ATOM 682 O O . SER A 1 88 ? 1.589 11.014 -47.149 1.00 52.69 88 SER A O 1
ATOM 684 N N . GLY A 1 89 ? 3.357 12.334 -47.404 1.00 52.62 89 GLY A N 1
ATOM 685 C CA . GLY A 1 89 ? 2.660 13.409 -48.134 1.00 52.62 89 GLY A CA 1
ATOM 686 C C . GLY A 1 89 ? 1.376 14.000 -47.519 1.00 52.62 89 GLY A C 1
ATOM 687 O O . GLY A 1 89 ? 0.712 14.797 -48.183 1.00 52.62 89 GLY A O 1
ATOM 688 N N . ARG A 1 90 ? 1.023 13.667 -46.276 1.00 51.19 90 ARG A N 1
ATOM 689 C CA . ARG A 1 90 ? 0.024 14.366 -45.454 1.00 51.19 90 ARG A CA 1
ATOM 690 C C . ARG A 1 90 ? 0.685 14.773 -44.138 1.00 51.19 90 ARG A C 1
ATOM 692 O O . ARG A 1 90 ? 1.515 14.041 -43.628 1.00 51.19 90 ARG A O 1
ATOM 699 N N . ASN A 1 91 ? 0.340 15.961 -43.653 1.00 53.06 91 ASN A N 1
ATOM 700 C CA . ASN A 1 91 ? 0.973 16.702 -42.552 1.00 53.06 91 ASN A CA 1
ATOM 701 C C . ASN A 1 91 ? 0.882 16.063 -41.139 1.00 53.06 91 ASN A C 1
ATOM 703 O O . ASN A 1 91 ? 0.831 16.817 -40.174 1.00 53.06 91 ASN A O 1
ATOM 707 N N . ASP A 1 92 ? 0.878 14.737 -40.996 1.00 53.94 92 ASP A N 1
ATOM 708 C CA . ASP A 1 92 ? 0.976 14.073 -39.689 1.00 53.94 92 ASP A CA 1
ATOM 709 C C . ASP A 1 92 ? 2.343 13.397 -39.564 1.00 53.94 92 ASP A C 1
ATOM 711 O O . ASP A 1 92 ? 2.695 12.501 -40.332 1.00 53.94 92 ASP A O 1
ATOM 715 N N . SER A 1 93 ? 3.149 13.892 -38.627 1.00 54.44 93 SER A N 1
ATOM 716 C CA . SER A 1 93 ? 4.473 13.354 -38.327 1.00 54.44 93 SER A CA 1
ATOM 717 C C . SER A 1 93 ? 4.331 12.235 -37.294 1.00 54.44 93 SER A C 1
ATOM 719 O O . SER A 1 93 ? 4.420 12.489 -36.095 1.00 54.44 93 SER A O 1
ATOM 721 N N . GLU A 1 94 ? 4.085 11.012 -37.753 1.00 68.31 94 GLU A N 1
ATOM 722 C CA . GLU A 1 94 ? 4.128 9.818 -36.902 1.00 68.31 94 GLU A CA 1
ATOM 723 C C . GLU A 1 94 ? 5.599 9.472 -36.610 1.00 68.31 94 GLU A C 1
ATOM 725 O O . GLU A 1 94 ? 6.416 9.337 -37.533 1.00 68.31 94 GLU A O 1
ATOM 730 N N . TYR A 1 95 ? 5.957 9.378 -35.329 1.00 72.31 95 TYR A N 1
ATOM 731 C CA . TYR A 1 95 ? 7.253 8.873 -34.874 1.00 72.31 95 TYR A CA 1
ATOM 732 C C . TYR A 1 95 ? 7.045 7.749 -33.867 1.00 72.31 95 TYR A C 1
ATOM 734 O O . TYR A 1 95 ? 6.060 7.739 -33.142 1.00 72.31 95 TYR A O 1
ATOM 742 N N . GLU A 1 96 ? 7.983 6.821 -33.807 1.00 76.38 96 GLU A N 1
ATOM 743 C CA . GLU A 1 96 ? 8.037 5.737 -32.837 1.00 76.38 96 GLU A CA 1
ATOM 744 C C . GLU A 1 96 ? 9.243 5.970 -31.924 1.00 76.38 96 GLU A C 1
ATOM 746 O O . GLU A 1 96 ? 10.323 6.340 -32.383 1.00 76.38 96 GLU A O 1
ATOM 751 N N . SER A 1 97 ? 9.058 5.790 -30.617 1.00 77.75 97 SER A N 1
ATOM 752 C CA . SER A 1 97 ? 10.144 5.819 -29.633 1.00 77.75 97 SER A CA 1
ATOM 753 C C . SER A 1 97 ? 10.447 4.399 -29.172 1.00 77.75 97 SER A C 1
ATOM 755 O O . SER A 1 97 ? 9.606 3.773 -28.528 1.00 77.75 97 SER A O 1
ATOM 757 N N . LEU A 1 98 ? 11.641 3.895 -29.470 1.00 79.25 98 LEU A N 1
ATOM 758 C CA . LEU A 1 98 ? 12.168 2.649 -28.926 1.00 79.25 98 LEU A CA 1
ATOM 759 C C . LEU A 1 98 ? 12.921 2.943 -27.628 1.00 79.25 98 LEU A C 1
ATOM 761 O O . LEU A 1 98 ? 13.931 3.642 -27.627 1.00 79.25 98 LEU A O 1
ATOM 765 N N . TYR A 1 99 ? 12.466 2.371 -26.519 1.00 76.31 99 TYR A N 1
ATOM 766 C CA . TYR A 1 99 ? 13.170 2.453 -25.244 1.00 76.31 99 TYR A CA 1
ATOM 767 C C . TYR A 1 99 ? 14.133 1.287 -25.076 1.00 76.31 99 TYR A C 1
ATOM 769 O O . TYR A 1 99 ? 13.719 0.178 -24.724 1.00 76.31 99 TYR A O 1
ATOM 777 N N . LEU A 1 100 ? 15.431 1.547 -25.238 1.00 73.88 100 LEU A N 1
ATOM 778 C CA . LEU A 1 100 ? 16.457 0.509 -25.116 1.00 73.88 100 LEU A CA 1
ATOM 779 C C . LEU A 1 100 ? 16.529 -0.103 -23.706 1.00 73.88 100 LEU A C 1
ATOM 781 O O . LEU A 1 100 ? 16.964 -1.239 -23.568 1.00 73.88 100 LEU A O 1
ATOM 785 N N . CYS A 1 101 ? 16.024 0.578 -22.668 1.00 72.12 101 CYS A N 1
ATOM 786 C CA . CYS A 1 101 ? 15.941 0.019 -21.312 1.00 72.12 101 CYS A CA 1
ATOM 787 C C . CYS A 1 101 ? 15.041 -1.228 -21.166 1.00 72.12 101 CYS A C 1
ATOM 789 O O . CYS A 1 101 ? 15.186 -1.964 -20.191 1.00 72.12 101 CYS A O 1
ATOM 791 N N . CYS A 1 102 ? 14.096 -1.470 -22.084 1.00 74.31 102 CYS A N 1
ATOM 792 C CA . CYS A 1 102 ? 13.201 -2.640 -22.029 1.00 74.31 102 CYS A CA 1
ATOM 793 C C . CYS A 1 102 ? 12.675 -3.114 -23.394 1.00 74.31 102 CYS A C 1
ATOM 795 O O . CYS A 1 102 ? 11.715 -3.877 -23.438 1.00 74.31 102 CYS A O 1
ATOM 797 N N . GLY A 1 103 ? 13.226 -2.606 -24.501 1.00 74.25 103 GLY A N 1
ATOM 798 C CA . GLY A 1 103 ? 12.851 -3.002 -25.862 1.00 74.25 103 GLY A CA 1
ATOM 799 C C . GLY A 1 103 ? 11.431 -2.614 -26.295 1.00 74.25 103 GLY A C 1
ATOM 800 O O . GLY A 1 103 ? 10.969 -3.069 -27.339 1.00 74.25 103 GLY A O 1
ATOM 801 N N . LYS A 1 104 ? 10.715 -1.797 -25.511 1.00 75.56 104 LYS A N 1
ATOM 802 C CA . LYS A 1 104 ? 9.352 -1.358 -25.841 1.00 75.56 104 LYS A CA 1
ATOM 803 C C . LYS A 1 104 ? 9.388 -0.212 -26.848 1.00 75.56 104 LYS A C 1
ATOM 805 O O . LYS A 1 104 ? 10.045 0.798 -26.598 1.00 75.56 104 LYS A O 1
ATOM 810 N N . THR A 1 105 ? 8.618 -0.352 -27.922 1.00 75.88 105 THR A N 1
ATOM 811 C CA . THR A 1 105 ? 8.326 0.726 -28.872 1.00 75.88 105 THR A CA 1
ATOM 812 C C . THR A 1 105 ? 6.992 1.372 -28.520 1.00 75.88 105 THR A C 1
ATOM 814 O O . THR A 1 105 ? 6.015 0.671 -28.246 1.00 75.88 105 THR A O 1
ATOM 817 N N . VAL A 1 106 ? 6.962 2.700 -28.498 1.00 75.44 106 VAL A N 1
ATOM 818 C CA . VAL A 1 106 ? 5.774 3.505 -28.215 1.00 75.44 106 VAL A CA 1
ATOM 819 C C . VAL A 1 106 ? 5.518 4.458 -29.374 1.00 75.44 106 VAL A C 1
ATOM 821 O O . VAL A 1 106 ? 6.409 5.221 -29.752 1.00 75.44 106 VAL A O 1
ATOM 824 N N . ASP A 1 107 ? 4.287 4.450 -29.881 1.00 71.62 107 ASP A N 1
ATOM 825 C CA . ASP A 1 107 ? 3.833 5.384 -30.908 1.00 71.62 107 ASP A CA 1
ATOM 826 C C . ASP A 1 107 ? 3.744 6.803 -30.323 1.00 71.62 107 ASP A C 1
ATOM 828 O O . ASP A 1 107 ? 3.099 7.056 -29.300 1.00 71.62 107 ASP A O 1
ATOM 832 N N . GLY A 1 108 ? 4.418 7.744 -30.970 1.00 63.38 108 GLY A N 1
ATOM 833 C CA . GLY A 1 108 ? 4.384 9.161 -30.654 1.00 63.38 108 GLY A CA 1
ATOM 834 C C . GLY A 1 108 ? 3.184 9.832 -31.309 1.00 63.38 108 GLY A C 1
ATOM 835 O O . GLY A 1 108 ? 3.255 10.248 -32.464 1.00 63.38 108 GLY A O 1
ATOM 836 N N . GLU A 1 109 ? 2.087 9.991 -30.566 1.00 56.78 109 GLU A N 1
ATOM 837 C CA . GLU A 1 109 ? 0.989 10.871 -30.981 1.00 56.78 109 GLU A CA 1
ATOM 838 C C . GLU A 1 109 ? 1.315 12.345 -30.654 1.00 56.78 109 GLU A C 1
ATOM 840 O O . GLU A 1 109 ? 1.953 12.670 -29.650 1.00 56.78 109 GLU A O 1
ATOM 845 N N . PHE A 1 110 ? 0.915 13.257 -31.544 1.00 50.06 110 PHE A N 1
ATOM 846 C CA . PHE A 1 110 ? 1.290 14.674 -31.529 1.00 50.06 110 PHE A CA 1
ATOM 847 C C . PHE A 1 110 ? 0.796 15.408 -30.257 1.00 50.06 110 PHE A C 1
ATOM 849 O O . PHE A 1 110 ? -0.401 15.461 -29.994 1.00 50.06 110 PHE A O 1
ATOM 856 N N . TYR A 1 111 ? 1.734 16.053 -29.548 1.00 43.84 111 TYR A N 1
ATOM 857 C CA . TYR A 1 111 ? 1.589 16.902 -28.347 1.00 43.84 111 TYR A CA 1
ATOM 858 C C . TYR A 1 111 ? 1.040 16.249 -27.055 1.00 43.84 111 TYR A C 1
ATOM 860 O O . TYR A 1 111 ? -0.141 15.954 -26.919 1.00 43.84 111 TYR A O 1
ATOM 868 N N . ASP A 1 112 ? 1.908 16.232 -26.034 1.00 47.03 112 ASP A N 1
ATOM 869 C CA . ASP A 1 112 ? 1.584 16.170 -24.594 1.00 47.03 112 ASP A CA 1
ATOM 870 C C . ASP A 1 112 ? 0.960 14.875 -24.040 1.00 47.03 112 ASP A C 1
ATOM 872 O O . ASP A 1 112 ? 0.532 14.836 -22.883 1.00 47.03 112 ASP A O 1
ATOM 876 N N . THR A 1 113 ? 0.956 13.782 -24.800 1.00 47.16 113 THR A N 1
ATOM 877 C CA . THR A 1 113 ? 0.603 12.464 -24.263 1.00 47.16 113 THR A CA 1
ATOM 878 C C . THR A 1 113 ? 1.802 11.894 -23.495 1.00 47.16 113 THR A C 1
ATOM 880 O O . THR A 1 113 ? 2.863 11.721 -24.098 1.00 47.16 113 THR A O 1
ATOM 883 N N . PRO A 1 114 ? 1.690 11.597 -22.181 1.00 47.88 114 PRO A N 1
ATOM 884 C CA . PRO A 1 114 ? 2.755 10.928 -21.438 1.00 47.88 114 PRO A CA 1
ATOM 885 C C . PRO A 1 114 ? 3.133 9.649 -22.179 1.00 47.88 114 PRO A C 1
ATOM 887 O O . PRO A 1 114 ? 2.261 8.804 -22.395 1.00 47.88 114 PRO A O 1
ATOM 890 N N . LEU A 1 115 ? 4.400 9.558 -22.599 1.00 58.44 115 LEU A N 1
ATOM 891 C CA . LEU A 1 115 ? 4.960 8.436 -23.354 1.00 58.44 115 LEU A CA 1
ATOM 892 C C . LEU A 1 115 ? 4.437 7.132 -22.739 1.00 58.44 115 LEU A C 1
ATOM 894 O O . LEU A 1 115 ? 4.556 6.908 -21.533 1.00 58.44 115 LEU A O 1
ATOM 898 N N . ALA A 1 116 ? 3.709 6.357 -23.541 1.00 59.38 116 ALA A N 1
ATOM 899 C CA . ALA A 1 116 ? 2.795 5.340 -23.054 1.00 59.38 116 ALA A CA 1
ATOM 900 C C . ALA A 1 116 ? 3.518 4.226 -22.279 1.00 59.38 116 ALA A C 1
ATOM 902 O O . ALA A 1 116 ? 4.027 3.269 -22.856 1.00 59.38 116 ALA A O 1
ATOM 903 N N . GLY A 1 117 ? 3.470 4.304 -20.949 1.00 67.38 117 GLY A N 1
ATOM 904 C CA . GLY A 1 117 ? 3.694 3.163 -20.066 1.00 67.38 117 GLY A CA 1
ATOM 905 C C . GLY A 1 117 ? 4.861 3.294 -19.093 1.00 67.38 117 GLY A C 1
ATOM 906 O O . GLY A 1 117 ? 5.394 4.367 -18.828 1.00 67.38 117 GLY A O 1
ATOM 907 N N . TRP A 1 118 ? 5.192 2.154 -18.495 1.00 75.69 118 TRP A N 1
ATOM 908 C CA . TRP A 1 118 ? 6.281 1.990 -17.540 1.00 75.69 118 TRP A CA 1
ATOM 909 C C . TRP A 1 118 ? 7.260 0.958 -18.094 1.00 75.69 118 TRP A C 1
ATOM 911 O O . TRP A 1 118 ? 6.833 -0.053 -18.672 1.00 75.69 118 TRP A O 1
ATOM 921 N N . CYS A 1 119 ? 8.555 1.160 -17.846 1.00 78.12 119 CYS A N 1
ATOM 922 C CA . CYS A 1 119 ? 9.588 0.167 -18.128 1.00 78.12 119 CYS A CA 1
ATOM 923 C C . CYS A 1 119 ? 9.225 -1.157 -17.437 1.00 78.12 119 CYS A C 1
ATOM 925 O O . CYS A 1 119 ? 9.095 -2.192 -18.093 1.00 78.12 119 CYS A O 1
ATOM 927 N N . SER A 1 120 ? 8.858 -1.077 -16.153 1.00 77.62 120 SER A N 1
ATOM 928 C CA . SER A 1 120 ? 8.269 -2.170 -15.373 1.00 77.62 120 SER A CA 1
ATOM 929 C C . SER A 1 120 ? 7.040 -1.684 -14.601 1.00 77.62 120 SER A C 1
ATOM 931 O O . SER A 1 120 ? 7.104 -0.661 -13.923 1.00 77.62 120 SER A O 1
ATOM 933 N N . GLU A 1 121 ? 5.956 -2.463 -14.618 1.00 82.62 121 GLU A N 1
ATOM 934 C CA . GLU A 1 121 ? 4.794 -2.317 -13.729 1.00 82.62 121 GLU A CA 1
ATOM 935 C C . GLU A 1 121 ? 4.539 -3.667 -13.043 1.00 82.62 121 GLU A C 1
ATOM 937 O O . GLU A 1 121 ? 4.532 -4.708 -13.700 1.00 82.62 121 GLU A O 1
ATOM 942 N N . GLY A 1 122 ? 4.395 -3.673 -11.718 1.00 84.81 122 GLY A N 1
ATOM 943 C CA . GLY A 1 122 ? 4.210 -4.912 -10.969 1.00 84.81 122 GLY A CA 1
ATOM 944 C C . GLY A 1 122 ? 4.105 -4.717 -9.461 1.00 84.81 122 GLY A C 1
ATOM 945 O O . GLY A 1 122 ? 4.031 -3.602 -8.951 1.00 84.81 122 GLY A O 1
ATOM 946 N N . MET A 1 123 ? 4.178 -5.826 -8.727 1.00 89.19 123 MET A N 1
ATOM 947 C CA . MET A 1 123 ? 4.293 -5.817 -7.266 1.00 89.19 123 MET A CA 1
ATOM 948 C C . MET A 1 123 ? 5.701 -5.380 -6.827 1.00 89.19 123 MET A C 1
ATOM 950 O O . MET A 1 123 ? 6.703 -5.695 -7.489 1.00 89.19 123 MET A O 1
ATOM 954 N N . HIS A 1 124 ? 5.790 -4.709 -5.675 1.00 90.56 124 HIS A N 1
ATOM 955 C CA . HIS A 1 124 ? 7.068 -4.507 -4.991 1.00 90.56 124 HIS A CA 1
ATOM 956 C C . HIS A 1 124 ? 7.721 -5.853 -4.646 1.00 90.56 124 HIS A C 1
ATOM 958 O O . HIS A 1 124 ? 7.040 -6.856 -4.420 1.00 90.56 124 HIS A O 1
ATOM 964 N 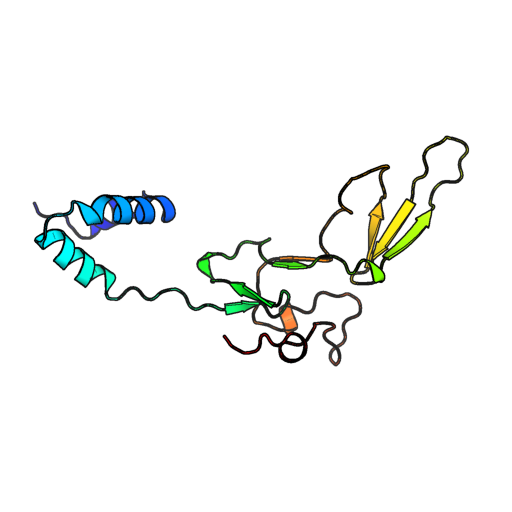N . THR A 1 125 ? 9.051 -5.883 -4.619 1.00 87.50 125 THR A N 1
ATOM 965 C CA . THR A 1 125 ? 9.818 -7.098 -4.333 1.00 87.50 125 THR A CA 1
ATOM 966 C C . THR A 1 125 ? 11.084 -6.763 -3.558 1.00 87.50 125 THR A C 1
ATOM 968 O O . THR A 1 125 ? 11.750 -5.776 -3.861 1.00 87.50 125 THR A O 1
ATOM 971 N N . THR A 1 126 ? 11.426 -7.605 -2.585 1.00 89.62 126 THR A N 1
ATOM 972 C CA . THR A 1 126 ? 12.749 -7.657 -1.938 1.00 89.62 126 THR A CA 1
ATOM 973 C C . THR A 1 126 ? 13.688 -8.649 -2.636 1.00 89.62 126 THR A C 1
ATOM 975 O O . THR A 1 126 ? 14.878 -8.693 -2.344 1.00 89.62 126 THR A O 1
ATOM 978 N N . ASP A 1 127 ? 13.156 -9.468 -3.548 1.00 87.50 127 ASP A N 1
ATOM 979 C CA . ASP A 1 127 ? 13.910 -10.458 -4.315 1.00 87.50 127 ASP A CA 1
ATOM 980 C C . ASP A 1 127 ? 14.497 -9.813 -5.575 1.00 87.50 127 ASP A C 1
ATOM 982 O O . ASP A 1 127 ? 13.750 -9.425 -6.481 1.00 87.50 127 ASP A O 1
ATOM 986 N N . VAL A 1 128 ? 15.830 -9.739 -5.621 1.00 82.25 128 VAL A N 1
ATOM 987 C CA . VAL A 1 128 ? 16.622 -9.195 -6.735 1.00 82.25 128 VAL A CA 1
ATOM 988 C C . VAL A 1 128 ? 16.338 -9.949 -8.032 1.00 82.25 128 VAL A C 1
ATOM 990 O O . VAL A 1 128 ? 16.106 -9.324 -9.056 1.00 82.25 128 VAL A O 1
ATOM 993 N N . LYS A 1 129 ? 16.207 -11.282 -7.996 1.00 79.31 129 LYS A N 1
ATOM 994 C CA . LYS A 1 129 ? 15.942 -12.078 -9.209 1.00 79.31 129 LYS A CA 1
ATOM 995 C C . LYS A 1 129 ? 14.579 -11.778 -9.807 1.00 79.31 129 LYS A C 1
ATOM 997 O O . LYS A 1 129 ? 14.401 -11.850 -11.016 1.00 79.31 129 LYS A O 1
ATOM 1002 N N . ARG A 1 130 ? 13.600 -11.473 -8.952 1.00 79.31 130 ARG A N 1
ATOM 1003 C CA . ARG A 1 130 ? 12.297 -10.988 -9.409 1.00 79.31 130 ARG A CA 1
ATOM 1004 C C . ARG A 1 130 ? 12.388 -9.540 -9.859 1.00 79.31 130 ARG A C 1
ATOM 1006 O O . ARG A 1 130 ? 11.546 -9.138 -10.641 1.00 79.31 130 ARG A O 1
ATOM 1013 N N . ALA A 1 131 ? 13.319 -8.738 -9.352 1.00 79.75 131 ALA A N 1
ATOM 1014 C CA . ALA A 1 131 ? 13.473 -7.344 -9.746 1.00 79.75 131 ALA A CA 1
ATOM 1015 C C . ALA A 1 131 ? 14.044 -7.176 -11.162 1.00 79.75 131 ALA A C 1
ATOM 1017 O O . ALA A 1 131 ? 13.579 -6.274 -11.860 1.00 79.75 131 ALA A O 1
ATOM 1018 N N . CYS A 1 132 ? 14.929 -8.080 -11.595 1.00 70.94 132 CYS A N 1
ATOM 1019 C CA . CYS A 1 132 ? 15.502 -8.149 -12.943 1.00 70.94 132 CYS A CA 1
ATOM 1020 C C . CYS A 1 132 ? 14.420 -8.376 -14.019 1.00 70.94 132 CYS A C 1
ATOM 1022 O O . CYS A 1 132 ? 14.037 -9.511 -14.295 1.00 70.94 132 CYS A O 1
ATOM 1024 N N . PHE A 1 133 ? 13.914 -7.304 -14.628 1.00 63.41 133 PHE A N 1
ATOM 1025 C CA . PHE A 1 133 ? 12.983 -7.366 -15.767 1.00 63.41 133 PHE A CA 1
ATOM 1026 C C . PHE A 1 133 ? 13.414 -6.452 -16.920 1.00 63.41 133 PHE A C 1
ATOM 1028 O O . PHE A 1 133 ? 12.570 -5.924 -17.641 1.00 63.41 133 PHE A O 1
ATOM 1035 N N . ARG A 1 134 ? 14.722 -6.242 -17.089 1.00 63.34 134 ARG A N 1
ATOM 1036 C CA . ARG A 1 134 ? 15.250 -5.600 -18.292 1.00 63.34 134 ARG A CA 1
ATOM 1037 C C . ARG A 1 134 ? 15.702 -6.667 -19.283 1.00 63.34 134 ARG A C 1
ATOM 1039 O O . ARG A 1 134 ? 16.346 -7.637 -18.885 1.00 63.34 134 ARG A O 1
ATOM 1046 N N . ASP A 1 135 ? 15.355 -6.482 -20.554 1.00 60.94 135 ASP A N 1
ATOM 1047 C CA . ASP A 1 135 ? 15.692 -7.414 -21.641 1.00 60.94 135 ASP A CA 1
ATOM 1048 C C . ASP A 1 135 ? 17.211 -7.506 -21.900 1.00 60.94 135 ASP A C 1
ATOM 1050 O O . ASP A 1 135 ? 17.672 -8.467 -22.514 1.00 60.94 135 ASP A O 1
ATOM 1054 N N . ASP A 1 136 ? 17.993 -6.538 -21.407 1.00 63.47 136 ASP A N 1
ATOM 1055 C CA . ASP A 1 136 ? 19.457 -6.481 -21.497 1.00 63.47 136 ASP A CA 1
ATOM 1056 C C . ASP A 1 136 ? 20.192 -7.067 -20.272 1.00 63.47 136 ASP A C 1
ATOM 1058 O O . ASP A 1 136 ? 21.422 -7.125 -20.268 1.00 63.47 136 ASP A O 1
ATOM 1062 N N . GLY A 1 137 ? 19.467 -7.542 -19.253 1.00 65.31 137 GLY A N 1
ATOM 1063 C CA . GLY A 1 137 ? 20.056 -8.100 -18.033 1.00 65.31 137 GLY A CA 1
ATOM 1064 C C . GLY A 1 137 ? 20.728 -9.463 -18.236 1.00 65.31 137 GLY A C 1
ATOM 1065 O O . GLY A 1 137 ? 20.241 -10.330 -18.966 1.00 65.31 137 GLY A O 1
ATOM 1066 N N . THR A 1 138 ? 21.838 -9.694 -17.532 1.00 68.31 138 THR A N 1
ATOM 1067 C CA . THR A 1 138 ? 22.556 -10.980 -17.503 1.00 68.31 138 THR A CA 1
ATOM 1068 C C . THR A 1 138 ? 22.607 -11.556 -16.084 1.00 68.31 138 THR A C 1
ATOM 1070 O O . THR A 1 138 ? 22.141 -10.943 -15.130 1.00 68.31 138 THR A O 1
ATOM 1073 N N . SER A 1 139 ? 23.163 -12.761 -15.903 1.00 68.75 139 SER A N 1
ATOM 1074 C CA . SER A 1 139 ? 23.365 -13.314 -14.552 1.00 68.75 139 SER A CA 1
ATOM 1075 C C . SER A 1 139 ? 24.369 -12.524 -13.712 1.00 68.75 139 SER A C 1
ATOM 1077 O O . SER A 1 139 ? 24.336 -12.633 -12.488 1.00 68.75 139 SER A O 1
ATOM 1079 N N . ASP A 1 140 ? 25.261 -11.788 -14.377 1.00 70.44 140 ASP A N 1
ATOM 1080 C CA . ASP A 1 140 ? 26.379 -11.070 -13.762 1.00 70.44 140 ASP A CA 1
ATOM 1081 C C . ASP A 1 140 ? 26.105 -9.560 -13.658 1.00 70.44 140 ASP A C 1
ATOM 1083 O O . ASP A 1 140 ? 26.797 -8.868 -12.915 1.00 70.44 140 ASP A O 1
ATOM 1087 N N . ASP A 1 141 ? 25.089 -9.071 -14.373 1.00 73.62 141 ASP A N 1
ATOM 1088 C CA . ASP A 1 141 ? 24.629 -7.685 -14.366 1.00 73.62 141 ASP A CA 1
ATOM 1089 C C . ASP A 1 141 ? 23.098 -7.673 -14.358 1.00 73.62 141 ASP A C 1
ATOM 1091 O O . ASP A 1 141 ? 22.450 -7.954 -15.371 1.00 73.62 141 ASP A O 1
ATOM 1095 N N . ASP A 1 142 ? 22.524 -7.410 -13.185 1.00 71.25 142 ASP A N 1
ATOM 1096 C CA . ASP A 1 142 ? 21.077 -7.355 -12.998 1.00 71.25 142 ASP A CA 1
ATOM 1097 C C . ASP A 1 142 ? 20.449 -6.067 -13.548 1.00 71.25 142 ASP A C 1
ATOM 1099 O O . ASP A 1 142 ? 19.216 -5.968 -13.582 1.00 71.25 142 ASP A O 1
ATOM 1103 N N . MET A 1 143 ? 21.277 -5.122 -14.020 1.00 75.00 143 MET A N 1
ATOM 1104 C CA . MET A 1 143 ? 20.887 -3.811 -14.533 1.00 75.00 143 MET A CA 1
ATOM 1105 C C . MET A 1 143 ? 20.015 -3.017 -13.541 1.00 75.00 143 MET A C 1
ATOM 1107 O O . MET A 1 143 ? 19.236 -2.143 -13.944 1.00 75.00 143 M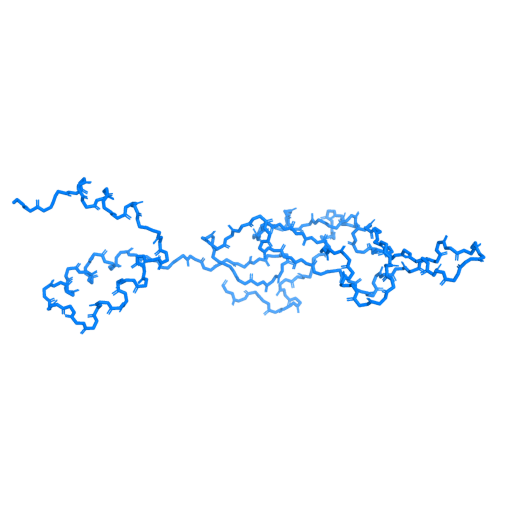ET A O 1
ATOM 1111 N N . LEU A 1 144 ? 20.118 -3.341 -12.247 1.00 77.88 144 LEU A N 1
ATOM 1112 C CA . LEU A 1 144 ? 19.493 -2.615 -11.151 1.00 77.88 144 LEU A CA 1
ATOM 1113 C C . LEU A 1 144 ? 20.531 -1.690 -10.524 1.00 77.88 144 LEU A C 1
ATOM 1115 O O . LEU A 1 144 ? 21.680 -2.066 -10.309 1.00 77.88 144 LEU A O 1
ATOM 1119 N N . GLU A 1 145 ? 20.113 -0.480 -10.169 1.00 82.69 145 GLU A N 1
ATOM 1120 C CA . GLU A 1 145 ? 20.947 0.366 -9.324 1.00 82.69 145 GLU A CA 1
ATOM 1121 C C . GLU A 1 145 ? 21.076 -0.290 -7.947 1.00 82.69 145 GLU A C 1
ATOM 1123 O O . GLU A 1 145 ? 20.095 -0.707 -7.329 1.00 82.69 145 GLU A O 1
ATOM 1128 N N . SER A 1 146 ? 22.297 -0.423 -7.441 1.00 85.75 146 SER A N 1
ATOM 1129 C CA . SER A 1 146 ? 22.486 -1.090 -6.160 1.00 85.75 146 SER A CA 1
ATOM 1130 C C . SER A 1 146 ? 21.994 -0.210 -5.007 1.00 85.75 146 SER A C 1
ATOM 1132 O O . SER A 1 146 ? 22.106 1.020 -5.014 1.00 85.75 146 SER A O 1
ATOM 1134 N N . CYS A 1 147 ? 21.540 -0.837 -3.917 1.00 86.44 147 CYS A N 1
ATOM 1135 C CA . CYS A 1 147 ? 21.193 -0.093 -2.700 1.00 86.44 147 CYS A CA 1
ATOM 1136 C C . CYS A 1 147 ? 22.375 0.697 -2.106 1.00 86.44 147 CYS A C 1
ATOM 1138 O O . CYS A 1 147 ? 22.177 1.601 -1.290 1.00 86.44 147 CYS A O 1
ATOM 1140 N N . VAL A 1 148 ? 23.607 0.332 -2.470 1.00 87.56 148 VAL A N 1
ATOM 1141 C CA . VAL A 1 148 ? 24.824 1.030 -2.051 1.00 87.56 148 VAL A CA 1
ATOM 1142 C C . VAL A 1 148 ? 24.981 2.330 -2.834 1.00 87.56 148 VAL A C 1
ATOM 1144 O O . VAL A 1 148 ? 25.186 3.370 -2.214 1.00 87.56 148 VAL A O 1
ATOM 1147 N N . GLU A 1 149 ? 24.825 2.288 -4.158 1.00 86.81 149 GLU A N 1
ATOM 1148 C CA . GLU A 1 149 ? 24.902 3.470 -5.029 1.00 86.81 149 GLU A CA 1
ATOM 1149 C C . GLU A 1 149 ? 23.814 4.489 -4.697 1.00 86.81 149 GLU A C 1
ATOM 1151 O O . GLU A 1 149 ? 24.094 5.682 -4.590 1.00 86.81 149 GLU A O 1
ATOM 1156 N N . LEU A 1 150 ? 22.599 4.008 -4.429 1.00 85.12 150 LEU A N 1
ATOM 1157 C CA . LEU A 1 150 ? 21.465 4.845 -4.037 1.00 85.12 150 LEU A CA 1
ATOM 1158 C C . LEU A 1 150 ? 21.431 5.204 -2.549 1.00 85.12 150 LEU A C 1
ATOM 1160 O O . LEU A 1 150 ? 20.545 5.935 -2.108 1.00 85.12 150 LEU A O 1
ATOM 1164 N N . ASN A 1 151 ? 22.388 4.707 -1.759 1.00 87.06 151 ASN A N 1
ATOM 1165 C CA . ASN A 1 151 ? 22.472 4.950 -0.321 1.00 87.06 151 ASN A CA 1
ATOM 1166 C C . ASN A 1 151 ? 21.158 4.635 0.436 1.00 87.06 151 ASN A C 1
ATOM 1168 O O . ASN A 1 151 ? 20.782 5.330 1.379 1.00 87.06 151 ASN A O 1
ATOM 1172 N N . CYS A 1 152 ? 20.461 3.569 0.034 1.00 84.75 152 CYS A N 1
ATOM 1173 C CA . CYS A 1 152 ? 19.175 3.143 0.601 1.00 84.75 152 CYS A CA 1
ATOM 1174 C C . CYS A 1 152 ? 19.278 1.826 1.398 1.00 84.75 152 CYS A C 1
ATOM 1176 O O . CYS A 1 152 ? 18.304 1.107 1.576 1.00 84.75 152 CYS A O 1
ATOM 1178 N N . HIS A 1 153 ? 20.477 1.472 1.863 1.00 73.19 153 HIS A N 1
ATOM 1179 C CA . HIS A 1 153 ? 20.775 0.228 2.585 1.00 73.19 153 HIS A CA 1
ATOM 1180 C C . HIS A 1 153 ? 20.412 0.266 4.084 1.00 73.19 153 HIS A C 1
ATOM 1182 O O . HIS A 1 153 ? 20.779 -0.645 4.826 1.00 73.19 153 HIS A O 1
ATOM 1188 N N . VAL A 1 154 ? 19.747 1.331 4.546 1.00 59.22 154 VAL A N 1
ATOM 1189 C CA . VAL A 1 154 ? 19.470 1.588 5.967 1.00 59.22 154 VAL A CA 1
ATOM 1190 C C . VAL A 1 154 ? 17.972 1.672 6.215 1.00 59.22 154 VAL A C 1
ATOM 1192 O O . VAL A 1 154 ? 17.493 2.766 6.497 1.00 59.22 154 VAL A O 1
ATOM 1195 N N . ILE A 1 155 ? 17.257 0.541 6.136 1.00 51.88 155 ILE A N 1
ATOM 1196 C CA . ILE A 1 155 ? 15.937 0.342 6.770 1.00 51.88 155 ILE A CA 1
ATOM 1197 C C . ILE A 1 155 ? 15.832 -1.085 7.305 1.00 51.88 155 ILE A C 1
ATOM 1199 O O . ILE A 1 155 ? 16.081 -2.032 6.527 1.00 51.88 155 ILE A O 1
#

pLDDT: mean 80.51, std 13.95, range [43.84, 97.88]

Solvent-accessible surface area (backbone atoms only — not comparable to full-atom values): 9775 Å² total; per-residue (Å²): 129,82,84,48,71,68,58,52,48,64,55,54,75,74,46,55,68,69,58,48,53,54,51,49,65,73,44,57,88,78,50,55,70,70,55,50,53,51,50,52,65,66,51,67,76,66,71,81,78,63,78,41,60,17,59,68,73,77,44,76,42,41,78,92,71,60,43,74,63,66,30,66,38,72,61,56,71,89,42,50,46,78,45,77,78,48,91,74,97,58,100,60,75,42,30,36,35,38,28,66,64,48,72,48,73,35,80,44,67,86,79,92,63,75,73,82,74,52,58,41,71,22,56,67,38,72,48,60,79,76,45,48,73,40,80,85,48,49,99,91,42,57,84,60,80,48,48,72,83,70,69,63,76,83,126

Organism: NCBI:txid416441